Protein AF-A0A0F9HTQ7-F1 (afdb_monomer)

Nearest PDB structures (foldseek):
  6k4y-assembly1_M  TM=5.770E-01  e=2.209E-01  Tequatrovirus T4
  8tzh-assembly1_A  TM=5.023E-01  e=3.231E-01  Homo sapiens
  1bja-assembly2_B  TM=7.140E-01  e=1.789E+00  Tequatrovirus T4
  7x7q-assembly1_P  TM=5.921E-01  e=1.223E+00  Pseudomonas aeruginosa PAO1
  5dd8-assembly1_B  TM=4.508E-01  e=6.914E-01  Deinococcus radiodurans

Sequence (109 aa):
MVFERKPSDYRLREYFYNSVWNNTEYEIVVRNILNVLFRDGNEFKPFSLDYYAKHCVHNVSRVEKGYIENLHDTGYLDFKNSEYSVNLKFISAIEAYRKKGTKKNGSKK

Foldseek 3Di:
DDDPAFLVVADLPDALPPFPQGPHVLNVLLSLLSQLRCVVVRHQDWDAPVSSCVSDPDHCDPVSVVSVVVCVVVPQWPDDPRTTTGDPVVVVRRVVSVVVVPPPDDDDD

pLDDT: mean 79.17, std 16.02, range [39.81, 96.25]

Organism: NCBI:txid412755

Radius of gyration: 14.56 Å; Cα contacts (8 Å, |Δi|>4): 95; chains: 1; bounding box: 25×30×54 Å

Solvent-accessible surface area (backbone atoms only — not comparable to full-atom values): 6647 Å² total; per-residue (Å²): 136,86,69,98,68,40,43,73,80,54,66,80,87,56,77,58,67,92,43,102,32,46,99,40,73,56,39,56,51,54,44,50,52,40,51,45,31,34,72,57,83,36,36,88,60,69,44,33,71,68,57,50,42,71,62,44,97,56,87,70,45,74,65,57,53,50,52,54,53,47,38,33,79,72,58,31,27,47,77,56,96,80,22,41,27,77,38,70,58,37,52,51,56,63,46,65,41,57,71,59,71,67,76,74,83,86,83,81,131

Secondary structure (DSSP, 8-state):
---SS-GGGS-TTS--TTSTTTTSHHHHHHHHHHHHHHHTTTS---B-HHHHHHHSSS---HHHHHHHHHHHHTTSEEEETTEEEE-HHHHHHHHHHHHHHTSSS----

Structure (mmCIF, N/CA/C/O backbone):
data_AF-A0A0F9HTQ7-F1
#
_entry.id   AF-A0A0F9HTQ7-F1
#
loop_
_atom_site.group_PDB
_atom_site.id
_atom_site.type_symbol
_atom_site.label_atom_id
_atom_site.label_alt_id
_atom_site.label_comp_id
_atom_site.label_asym_id
_atom_site.label_entity_id
_atom_site.label_seq_id
_atom_site.pdbx_PDB_ins_code
_atom_site.Cartn_x
_atom_site.Cartn_y
_atom_site.Cartn_z
_atom_site.occupancy
_atom_site.B_iso_or_equiv
_atom_site.auth_seq_id
_atom_site.auth_comp_id
_atom_site.auth_asym_id
_atom_site.auth_atom_id
_atom_site.pdbx_PDB_model_num
ATOM 1 N N . MET A 1 1 ? 1.622 16.472 -1.254 1.00 51.72 1 MET A N 1
ATOM 2 C CA . MET A 1 1 ? 0.816 16.375 -0.019 1.00 51.72 1 MET A CA 1
ATOM 3 C C . MET A 1 1 ? 1.793 16.151 1.124 1.00 51.72 1 MET A C 1
ATOM 5 O O . MET A 1 1 ? 2.653 15.296 0.973 1.00 51.72 1 MET A O 1
ATOM 9 N N . VAL A 1 2 ? 1.757 16.959 2.187 1.00 54.81 2 VAL A N 1
ATOM 10 C CA . VAL A 1 2 ? 2.645 16.773 3.349 1.00 54.81 2 VAL A CA 1
ATOM 11 C C . VAL A 1 2 ? 1.867 15.968 4.381 1.00 54.81 2 VAL A C 1
ATOM 13 O O . VAL A 1 2 ? 0.850 16.440 4.882 1.00 54.81 2 VAL A O 1
ATOM 16 N N . PHE A 1 3 ? 2.302 14.740 4.650 1.00 62.22 3 PHE A N 1
ATOM 17 C CA . PHE A 1 3 ? 1.725 13.931 5.717 1.00 62.22 3 PHE A CA 1
ATOM 18 C C . PHE A 1 3 ? 2.386 14.327 7.039 1.00 62.22 3 PHE A C 1
ATOM 20 O O . PHE A 1 3 ? 3.608 14.331 7.146 1.00 62.22 3 PHE A O 1
ATOM 27 N N . GLU A 1 4 ? 1.586 14.641 8.057 1.00 64.88 4 GLU A N 1
ATOM 28 C CA . GLU A 1 4 ? 2.092 14.895 9.417 1.00 64.88 4 GLU A CA 1
ATOM 29 C C . GLU A 1 4 ? 2.700 13.620 10.045 1.00 64.88 4 GLU A C 1
ATOM 31 O O . GLU A 1 4 ? 3.471 13.685 11.001 1.00 64.88 4 GLU A O 1
ATOM 36 N N . ARG A 1 5 ? 2.356 12.445 9.498 1.00 70.31 5 ARG A N 1
ATOM 37 C CA . ARG A 1 5 ? 2.763 11.114 9.966 1.00 70.31 5 ARG A CA 1
ATOM 38 C C . ARG A 1 5 ? 3.759 10.448 9.031 1.00 70.31 5 ARG A C 1
ATOM 40 O O . ARG A 1 5 ? 3.742 10.680 7.822 1.00 70.31 5 ARG A O 1
ATOM 47 N N . LYS A 1 6 ? 4.583 9.573 9.608 1.00 77.69 6 LYS A N 1
ATOM 48 C CA . LYS A 1 6 ? 5.599 8.781 8.905 1.00 77.69 6 LYS A CA 1
ATOM 49 C C . LYS A 1 6 ? 5.268 7.284 8.950 1.00 77.69 6 LYS A C 1
ATOM 51 O O . LYS A 1 6 ? 4.630 6.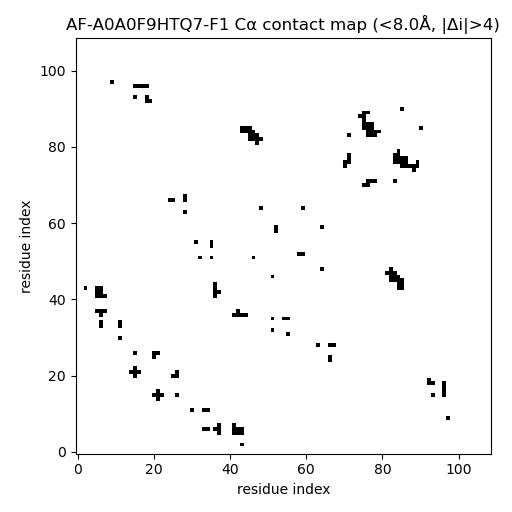845 9.906 1.00 77.69 6 LYS A O 1
ATOM 56 N N . PRO A 1 7 ? 5.731 6.469 7.985 1.00 76.38 7 PRO A N 1
ATOM 57 C CA . PRO A 1 7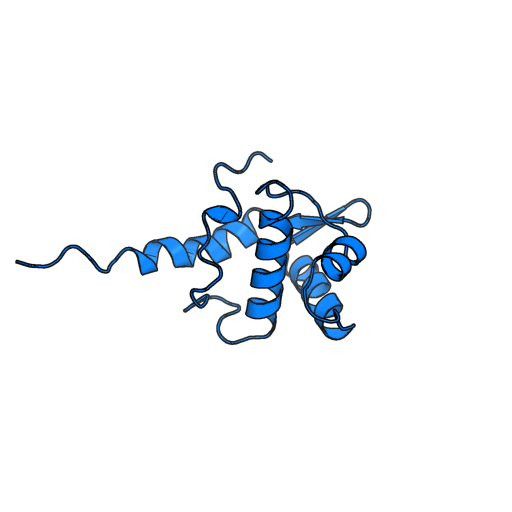 ? 5.590 5.009 8.007 1.00 76.38 7 PRO A CA 1
ATOM 58 C C . PRO A 1 7 ? 5.963 4.333 9.345 1.00 76.38 7 PRO A C 1
ATOM 60 O O . PRO A 1 7 ? 5.336 3.356 9.745 1.00 76.38 7 PRO A O 1
ATOM 63 N N . SER A 1 8 ? 6.931 4.870 10.089 1.00 75.81 8 SER A N 1
ATOM 64 C CA . SER A 1 8 ? 7.363 4.366 11.400 1.00 75.81 8 SER A CA 1
ATOM 65 C C . SER A 1 8 ? 6.333 4.536 12.509 1.00 75.81 8 SER A C 1
ATOM 67 O O . SER A 1 8 ? 6.445 3.888 13.547 1.00 75.81 8 SER A O 1
ATOM 69 N N . ASP A 1 9 ? 5.356 5.428 12.331 1.00 70.06 9 ASP A N 1
ATOM 70 C CA . ASP A 1 9 ? 4.286 5.642 13.308 1.00 70.06 9 ASP A CA 1
ATOM 71 C C . ASP A 1 9 ? 3.323 4.442 13.375 1.00 70.06 9 ASP A C 1
ATOM 73 O O . ASP A 1 9 ? 2.491 4.358 14.285 1.00 70.06 9 ASP A O 1
ATOM 77 N N . TYR A 1 10 ? 3.436 3.499 12.431 1.00 72.25 10 TYR A N 1
ATOM 78 C CA . TYR A 1 10 ? 2.587 2.321 12.315 1.00 72.25 10 TYR A CA 1
ATOM 79 C C . TYR A 1 10 ? 3.320 1.073 12.825 1.00 72.25 10 TYR A C 1
ATOM 81 O O . TYR A 1 10 ? 4.406 0.718 12.369 1.00 72.25 10 TYR A O 1
ATOM 89 N N . ARG A 1 11 ? 2.714 0.365 13.788 1.00 66.50 11 ARG A N 1
ATOM 90 C CA . ARG A 1 11 ? 3.265 -0.883 14.338 1.00 66.50 11 ARG A CA 1
ATOM 91 C C . ARG A 1 11 ? 3.011 -2.049 13.381 1.00 66.50 11 ARG A C 1
ATOM 93 O O . ARG A 1 11 ? 2.019 -2.753 13.503 1.00 66.50 11 ARG A O 1
ATOM 100 N N . LEU A 1 12 ? 3.951 -2.295 12.471 1.00 64.75 12 LEU A N 1
ATOM 101 C CA . LEU A 1 12 ? 3.836 -3.305 11.402 1.00 64.75 12 LEU A CA 1
ATOM 102 C C . LEU A 1 12 ? 3.758 -4.765 11.893 1.00 64.75 12 LEU A C 1
ATOM 104 O O . LEU A 1 12 ? 3.404 -5.655 11.124 1.00 64.75 12 LEU A O 1
ATOM 108 N N . ARG A 1 13 ? 4.081 -5.017 13.171 1.00 58.44 13 ARG A N 1
ATOM 109 C CA . ARG A 1 13 ? 3.966 -6.338 13.820 1.00 58.44 13 ARG A CA 1
ATOM 110 C C . ARG A 1 13 ? 2.600 -6.591 14.466 1.00 58.44 13 ARG A C 1
ATOM 112 O O . ARG A 1 13 ? 2.299 -7.733 14.796 1.00 58.44 13 ARG A O 1
ATOM 119 N N . GLU A 1 14 ? 1.780 -5.560 14.660 1.00 61.31 14 GLU A N 1
ATOM 120 C CA . GLU A 1 14 ? 0.414 -5.711 15.172 1.00 61.31 14 GLU A CA 1
ATOM 121 C C . GLU A 1 14 ? -0.535 -5.950 13.988 1.00 61.31 14 GLU A C 1
ATOM 123 O O . GLU A 1 14 ? -0.417 -5.287 12.957 1.00 61.31 14 GLU A O 1
ATOM 128 N N . TYR A 1 15 ? -1.427 -6.947 14.073 1.00 58.94 15 TYR A N 1
ATOM 129 C CA . TYR A 1 15 ? -2.453 -7.193 13.042 1.00 58.94 15 TYR A CA 1
ATOM 130 C C . TYR A 1 15 ? -3.287 -5.933 12.808 1.00 58.94 15 TYR A C 1
ATOM 132 O O . TYR A 1 15 ? -3.595 -5.210 13.761 1.00 58.94 15 TYR A O 1
ATOM 140 N N . PHE A 1 16 ? -3.689 -5.688 11.560 1.00 63.19 16 PHE A N 1
ATOM 141 C CA . PHE A 1 16 ? -4.664 -4.661 11.198 1.00 63.19 16 PHE A CA 1
ATOM 142 C C . PHE A 1 16 ? -6.077 -5.092 11.627 1.00 63.19 16 PHE A C 1
ATOM 144 O O . PHE A 1 16 ? -7.011 -5.122 10.822 1.00 63.19 16 PHE A O 1
ATOM 151 N N . TYR A 1 17 ? -6.240 -5.430 12.910 1.00 55.66 17 TYR A N 1
ATOM 152 C CA . TYR A 1 17 ? -7.491 -5.883 13.505 1.00 55.66 17 TYR A CA 1
ATOM 153 C C . TYR A 1 17 ? -8.622 -4.887 13.214 1.00 55.66 17 TYR A C 1
ATOM 155 O O . TYR A 1 17 ? -8.517 -3.699 13.526 1.00 55.66 17 TYR A O 1
ATOM 163 N N . ASN A 1 18 ? -9.738 -5.400 12.683 1.00 59.09 18 ASN A N 1
ATOM 164 C CA . ASN A 1 18 ? -10.916 -4.640 12.231 1.00 59.09 18 ASN A CA 1
ATOM 165 C C . ASN A 1 18 ? -10.698 -3.752 10.996 1.00 59.09 18 ASN A C 1
ATOM 167 O O . ASN A 1 18 ? -11.505 -2.851 10.754 1.00 59.09 18 ASN A O 1
ATOM 171 N N . SER A 1 19 ? -9.639 -3.992 10.220 1.00 66.50 19 SER A N 1
ATOM 172 C CA . SER A 1 19 ? -9.493 -3.379 8.906 1.00 66.50 19 SER A CA 1
ATOM 173 C C . SER A 1 19 ? -10.286 -4.054 7.808 1.00 66.50 19 SER A C 1
ATOM 175 O O . SER A 1 19 ? -10.635 -5.225 7.922 1.00 66.50 19 SER A O 1
ATOM 177 N N . VAL A 1 20 ? -10.521 -3.314 6.719 1.00 74.62 20 VAL A N 1
ATOM 178 C CA . VAL A 1 20 ? -11.040 -3.891 5.465 1.00 74.62 20 VAL A CA 1
ATOM 179 C C . VAL A 1 20 ? -10.103 -4.964 4.897 1.00 74.62 20 VAL A C 1
ATOM 181 O O . VAL A 1 20 ? -10.513 -5.749 4.052 1.00 74.62 20 VAL A O 1
ATOM 184 N N . TRP A 1 21 ? -8.861 -5.013 5.385 1.00 79.88 21 TRP A N 1
ATOM 185 C CA . TRP A 1 21 ? -7.827 -5.952 4.973 1.00 79.88 21 TRP A CA 1
ATOM 186 C C . TRP A 1 21 ? -7.515 -7.013 6.038 1.00 79.88 21 TRP A C 1
ATOM 188 O O . TRP A 1 21 ? -6.664 -7.864 5.801 1.00 79.88 21 TRP A O 1
ATOM 198 N N . ASN A 1 22 ? -8.192 -6.992 7.189 1.00 73.81 22 ASN A N 1
ATOM 199 C CA . ASN A 1 22 ? -7.895 -7.856 8.329 1.00 73.81 22 ASN A CA 1
ATOM 200 C C . ASN A 1 22 ? -8.037 -9.334 7.957 1.00 73.81 22 ASN A C 1
ATOM 202 O O . ASN A 1 22 ? -9.104 -9.740 7.495 1.00 73.81 22 ASN A O 1
ATOM 206 N N . ASN A 1 23 ? -7.007 -10.134 8.230 1.00 68.81 23 ASN A N 1
ATOM 207 C CA . ASN A 1 23 ? -6.941 -11.552 7.863 1.00 68.81 23 ASN A CA 1
ATOM 208 C C . ASN A 1 23 ? -7.107 -11.795 6.351 1.00 68.81 23 ASN A C 1
ATOM 210 O O . ASN A 1 23 ? -7.679 -12.804 5.939 1.00 68.81 23 ASN A O 1
ATOM 214 N N . THR A 1 24 ? -6.621 -10.870 5.521 1.00 83.06 24 THR A N 1
ATOM 215 C CA . THR A 1 24 ? -6.605 -11.023 4.060 1.00 83.06 24 THR A CA 1
ATOM 216 C C . THR A 1 24 ? -5.197 -10.840 3.504 1.00 83.06 24 THR A C 1
ATOM 218 O O . THR A 1 24 ? -4.338 -10.223 4.133 1.00 83.06 24 THR A O 1
ATOM 221 N N . GLU A 1 25 ? -4.975 -11.303 2.276 1.00 85.50 25 GLU A N 1
ATOM 222 C CA . GLU A 1 25 ? -3.737 -11.053 1.525 1.00 85.50 25 GLU A CA 1
ATOM 223 C C . GLU A 1 25 ? -3.429 -9.550 1.379 1.00 85.50 25 GLU A C 1
ATOM 225 O O . GLU A 1 25 ? -2.266 -9.144 1.384 1.00 85.50 25 GLU A O 1
ATOM 230 N N . TYR A 1 26 ? -4.454 -8.688 1.358 1.00 87.19 26 TYR A N 1
ATOM 231 C CA . TYR A 1 26 ? -4.251 -7.239 1.339 1.00 87.19 26 TYR A CA 1
ATOM 232 C C . TYR A 1 26 ? -3.556 -6.722 2.599 1.00 87.19 26 TYR A C 1
ATOM 234 O O . TYR A 1 26 ? -2.799 -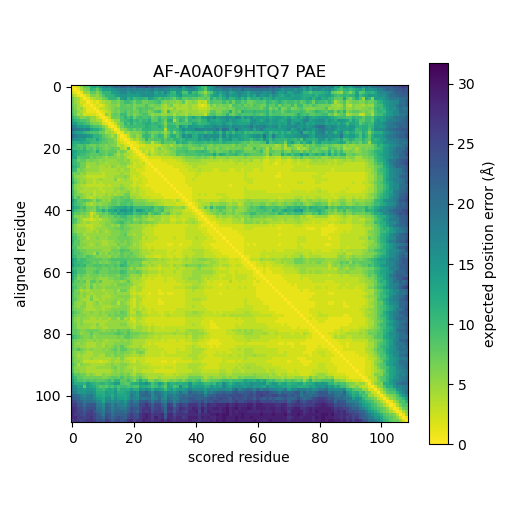5.761 2.512 1.00 87.19 26 TYR A O 1
ATOM 242 N N . GLU A 1 27 ? -3.760 -7.336 3.769 1.00 85.69 27 GLU A N 1
ATOM 243 C CA . GLU A 1 27 ? -3.055 -6.922 4.988 1.00 85.69 27 GLU A CA 1
ATOM 244 C C . GLU A 1 27 ? -1.556 -7.197 4.867 1.00 85.69 27 GLU A C 1
ATOM 246 O O . GLU A 1 27 ? -0.742 -6.360 5.266 1.00 85.69 27 GLU A O 1
ATOM 251 N N . ILE A 1 28 ? -1.185 -8.325 4.257 1.00 87.25 28 ILE A N 1
ATOM 252 C CA . ILE A 1 28 ? 0.211 -8.668 3.973 1.00 87.25 28 ILE A CA 1
ATOM 253 C C . ILE A 1 28 ? 0.803 -7.641 2.999 1.00 87.25 28 ILE A C 1
ATOM 255 O O . ILE A 1 28 ? 1.849 -7.053 3.281 1.00 87.25 28 ILE A O 1
ATOM 259 N N . VAL A 1 29 ? 0.096 -7.343 1.906 1.00 90.75 29 VAL A N 1
ATOM 260 C CA . VAL A 1 29 ? 0.523 -6.366 0.889 1.00 90.75 29 VAL A CA 1
ATOM 261 C C . VAL A 1 29 ? 0.700 -4.971 1.493 1.00 90.75 29 VAL A C 1
ATOM 263 O O . VAL A 1 29 ? 1.741 -4.344 1.304 1.00 90.75 29 VAL A O 1
ATOM 266 N N . VAL A 1 30 ? -0.272 -4.494 2.273 1.00 89.56 30 VAL A N 1
ATOM 267 C CA . VAL A 1 30 ? -0.249 -3.174 2.927 1.00 89.56 30 VAL A CA 1
ATOM 268 C C . VAL A 1 30 ? 0.907 -3.073 3.923 1.00 89.56 30 VAL A C 1
ATOM 270 O O . VAL A 1 30 ? 1.599 -2.053 3.963 1.00 89.56 30 VAL A O 1
ATOM 273 N N . ARG A 1 31 ? 1.182 -4.134 4.692 1.00 87.12 31 ARG A N 1
ATOM 274 C CA . ARG A 1 31 ? 2.361 -4.200 5.573 1.00 87.12 31 ARG A CA 1
ATOM 275 C C . ARG A 1 31 ? 3.659 -4.122 4.790 1.00 87.12 31 ARG A C 1
ATOM 277 O O . ARG A 1 31 ? 4.571 -3.410 5.202 1.00 87.12 31 ARG A O 1
ATOM 28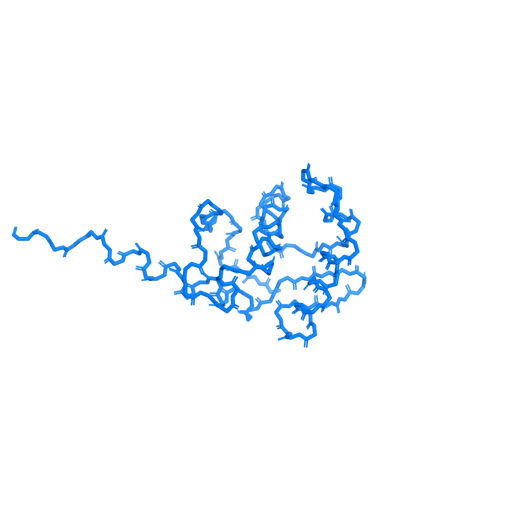4 N N . ASN A 1 32 ? 3.747 -4.838 3.676 1.00 89.12 32 ASN A N 1
ATOM 285 C CA . ASN A 1 32 ? 4.928 -4.821 2.824 1.00 89.12 32 ASN A CA 1
ATOM 286 C C . ASN A 1 32 ? 5.153 -3.430 2.224 1.00 89.12 32 ASN A C 1
ATOM 288 O O . ASN A 1 32 ? 6.275 -2.937 2.279 1.00 89.12 32 ASN A O 1
ATOM 292 N N . ILE A 1 33 ? 4.096 -2.750 1.762 1.00 90.62 33 ILE A N 1
ATOM 293 C CA . ILE A 1 33 ? 4.180 -1.360 1.284 1.00 90.62 33 ILE A CA 1
ATOM 294 C C . ILE A 1 33 ? 4.739 -0.457 2.389 1.00 90.62 33 ILE A C 1
ATOM 296 O O . ILE A 1 33 ? 5.723 0.246 2.174 1.00 90.62 33 ILE A O 1
ATOM 300 N N . LEU A 1 34 ? 4.177 -0.515 3.600 1.00 88.44 34 LEU A N 1
ATOM 301 C CA . LEU A 1 34 ? 4.667 0.294 4.720 1.00 88.44 34 LEU A CA 1
ATOM 302 C C . LEU A 1 34 ? 6.114 -0.043 5.111 1.00 88.44 34 LEU A C 1
ATOM 304 O O . LEU A 1 34 ? 6.878 0.864 5.424 1.00 88.44 34 LEU A O 1
ATOM 308 N N . ASN A 1 35 ? 6.514 -1.318 5.069 1.00 86.88 35 ASN A N 1
ATOM 309 C CA . ASN A 1 35 ? 7.896 -1.741 5.316 1.00 86.88 35 ASN A CA 1
ATOM 310 C C . ASN A 1 35 ? 8.867 -1.158 4.280 1.00 86.88 35 ASN A C 1
ATOM 312 O O . ASN A 1 35 ? 9.954 -0.709 4.645 1.00 86.88 35 ASN A O 1
ATOM 316 N N . VAL A 1 36 ? 8.485 -1.164 3.001 1.00 88.06 36 VAL A N 1
ATOM 317 C CA . VAL A 1 36 ? 9.279 -0.582 1.911 1.00 88.06 36 VAL A CA 1
ATOM 318 C C . VAL A 1 36 ? 9.447 0.925 2.128 1.00 88.06 36 VAL A C 1
ATOM 320 O O . VAL A 1 36 ? 10.571 1.418 2.125 1.00 88.06 36 VAL A O 1
ATOM 323 N N . LEU A 1 37 ? 8.360 1.637 2.437 1.00 85.50 37 LEU A N 1
ATOM 324 C CA . LEU A 1 37 ? 8.383 3.082 2.703 1.00 85.50 37 LEU A CA 1
ATOM 325 C C . LEU A 1 37 ? 9.123 3.448 4.003 1.00 85.50 37 LEU A C 1
ATOM 327 O O . LEU A 1 37 ? 9.754 4.498 4.099 1.00 85.50 37 LEU A O 1
ATOM 331 N N . PHE A 1 38 ? 9.085 2.575 5.013 1.00 81.56 38 PHE A N 1
ATOM 332 C CA . PHE A 1 38 ? 9.869 2.733 6.238 1.00 81.56 38 PHE A CA 1
ATOM 333 C C . PHE A 1 38 ? 11.373 2.640 5.964 1.00 81.56 38 PHE A C 1
ATOM 335 O O . PHE A 1 38 ? 12.142 3.442 6.494 1.00 81.56 38 PHE A O 1
ATOM 342 N N . ARG A 1 39 ? 11.794 1.681 5.127 1.00 77.38 39 ARG A N 1
ATOM 343 C CA . ARG A 1 39 ? 13.198 1.539 4.713 1.00 77.38 39 ARG A CA 1
ATOM 344 C C . ARG A 1 39 ? 13.676 2.752 3.913 1.00 77.38 39 ARG A C 1
ATOM 346 O O . ARG A 1 39 ? 14.826 3.153 4.076 1.00 77.38 39 ARG A O 1
ATOM 353 N N . ASP A 1 40 ? 12.800 3.355 3.112 1.00 76.44 40 ASP A N 1
ATOM 354 C CA . ASP A 1 40 ? 13.126 4.497 2.253 1.00 76.44 40 ASP A CA 1
ATOM 355 C C . ASP A 1 40 ? 12.981 5.855 2.959 1.00 76.44 40 ASP A C 1
ATOM 357 O O . ASP A 1 40 ? 12.133 6.691 2.645 1.00 76.44 40 ASP A O 1
ATOM 361 N N . GLY A 1 41 ? 13.809 6.084 3.977 1.00 73.50 41 GLY A N 1
ATOM 362 C CA . GLY A 1 41 ? 13.858 7.376 4.669 1.00 73.50 41 GLY A CA 1
ATOM 363 C C . GLY A 1 41 ? 12.631 7.682 5.530 1.00 73.50 41 GLY A C 1
ATOM 364 O O . GLY A 1 41 ? 12.545 8.777 6.085 1.00 73.50 41 GLY A O 1
ATOM 365 N N . ASN A 1 42 ? 11.732 6.705 5.703 1.00 81.31 42 ASN A N 1
ATOM 366 C CA . ASN A 1 42 ? 10.566 6.810 6.564 1.00 81.31 42 ASN A CA 1
ATOM 367 C C . ASN A 1 42 ? 9.635 7.963 6.147 1.00 81.31 42 ASN A C 1
ATOM 369 O O . ASN A 1 42 ? 9.212 8.787 6.963 1.00 81.31 42 ASN A O 1
ATOM 373 N N . GLU A 1 43 ? 9.313 8.009 4.856 1.00 81.88 43 GLU A N 1
ATOM 374 C CA . GLU A 1 43 ? 8.430 9.001 4.244 1.00 81.88 43 GLU A CA 1
ATOM 375 C C . GLU A 1 43 ? 7.456 8.326 3.271 1.00 81.88 43 GLU A C 1
ATOM 377 O O . GLU A 1 43 ? 7.744 7.286 2.684 1.00 81.88 43 GLU A O 1
ATOM 382 N N . PHE A 1 44 ? 6.280 8.925 3.082 1.00 84.00 44 PHE A N 1
ATOM 383 C CA . PHE A 1 44 ? 5.275 8.447 2.129 1.00 84.00 44 PHE A CA 1
ATOM 384 C C . PHE A 1 44 ? 5.609 8.887 0.701 1.00 84.00 44 PHE A C 1
ATOM 386 O O . PHE A 1 44 ? 4.929 9.729 0.111 1.00 84.00 44 PHE A O 1
ATOM 393 N N . LYS A 1 45 ? 6.703 8.343 0.169 1.00 87.75 45 LYS A N 1
ATOM 394 C CA . LYS A 1 45 ? 7.162 8.607 -1.195 1.00 87.75 45 LYS A CA 1
ATOM 395 C C . LYS A 1 45 ? 6.470 7.693 -2.210 1.00 87.75 45 LYS A C 1
ATOM 397 O O . LYS A 1 45 ? 6.023 6.603 -1.844 1.00 87.75 45 LYS A O 1
ATOM 402 N N . PRO A 1 46 ? 6.371 8.126 -3.477 1.00 92.25 46 PRO A N 1
ATOM 403 C CA . PRO A 1 46 ? 5.980 7.239 -4.560 1.00 92.25 46 PRO A CA 1
ATOM 4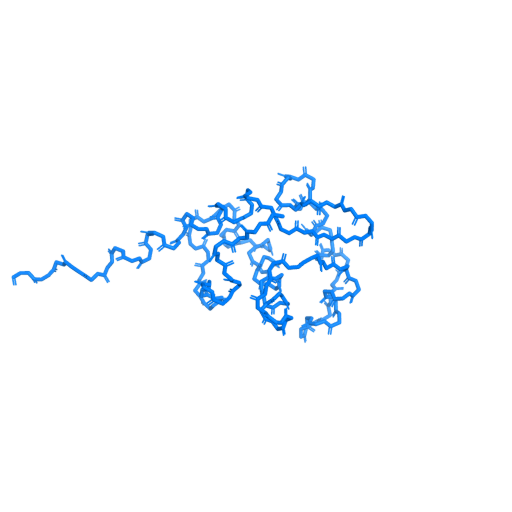04 C C . PRO A 1 46 ? 6.941 6.049 -4.690 1.00 92.25 46 PRO A C 1
ATOM 406 O O . PRO A 1 46 ? 8.127 6.166 -4.383 1.00 92.25 46 PRO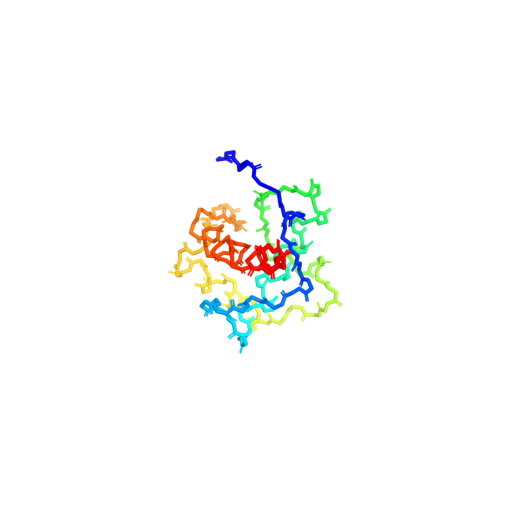 A O 1
ATOM 409 N N . PHE A 1 47 ? 6.432 4.910 -5.151 1.00 92.25 47 PHE A N 1
ATOM 410 C CA . PHE A 1 47 ? 7.216 3.703 -5.394 1.00 92.25 47 PHE A CA 1
ATOM 411 C C . PHE A 1 47 ? 6.751 2.989 -6.667 1.00 92.25 47 PHE A C 1
ATOM 413 O O . PHE A 1 47 ? 5.560 2.938 -6.973 1.00 92.25 47 PHE A O 1
ATOM 420 N N . SER A 1 48 ? 7.681 2.384 -7.403 1.00 93.94 48 SER A N 1
ATOM 421 C CA . SER A 1 48 ? 7.357 1.499 -8.528 1.00 93.94 48 SER A CA 1
ATOM 422 C C . SER A 1 48 ? 7.194 0.044 -8.071 1.00 93.94 48 SER A C 1
ATOM 424 O O . SER A 1 48 ? 7.687 -0.347 -7.008 1.00 93.94 48 SER A O 1
ATOM 426 N N . LEU A 1 49 ? 6.546 -0.798 -8.885 1.00 93.12 49 LEU A N 1
ATOM 427 C CA . LEU A 1 49 ? 6.440 -2.238 -8.595 1.00 93.12 49 LEU A CA 1
ATOM 428 C C . LEU A 1 49 ? 7.805 -2.932 -8.569 1.00 93.12 49 LEU A C 1
ATOM 430 O O . LEU A 1 49 ? 8.005 -3.855 -7.782 1.00 93.12 49 LEU A O 1
ATOM 434 N N . ASP A 1 50 ? 8.748 -2.486 -9.398 1.00 92.19 50 ASP A N 1
ATOM 435 C CA . ASP A 1 50 ? 10.106 -3.032 -9.412 1.00 92.19 50 ASP A CA 1
ATOM 436 C C . ASP A 1 50 ? 10.865 -2.641 -8.143 1.00 92.19 50 ASP A C 1
ATOM 438 O O . ASP A 1 50 ? 11.552 -3.471 -7.542 1.00 92.19 50 ASP A O 1
ATOM 442 N N . TYR A 1 51 ? 10.692 -1.396 -7.684 1.00 90.88 51 TYR A N 1
ATOM 443 C CA . TYR A 1 51 ? 11.246 -0.951 -6.410 1.00 90.88 51 TYR A CA 1
ATOM 444 C C . TYR A 1 51 ? 10.650 -1.748 -5.245 1.00 90.88 51 TYR A C 1
ATOM 446 O O . TYR A 1 51 ? 11.394 -2.253 -4.403 1.00 90.88 51 TYR A O 1
ATOM 454 N N . TYR A 1 52 ? 9.328 -1.917 -5.224 1.00 92.12 52 TYR A N 1
ATOM 455 C CA . TYR A 1 52 ? 8.629 -2.741 -4.242 1.00 92.12 52 TYR A CA 1
ATOM 456 C C . TYR A 1 52 ? 9.165 -4.179 -4.218 1.00 92.12 52 TYR A C 1
ATOM 458 O O . TYR A 1 52 ? 9.547 -4.676 -3.158 1.00 92.12 52 TYR A O 1
ATOM 466 N N . ALA A 1 53 ? 9.278 -4.819 -5.386 1.00 91.19 53 ALA A N 1
ATOM 467 C CA . ALA A 1 53 ? 9.772 -6.187 -5.511 1.00 91.19 53 ALA A CA 1
ATOM 468 C C . ALA A 1 53 ? 11.219 -6.344 -5.035 1.00 91.19 53 ALA A C 1
ATOM 470 O O . ALA A 1 53 ? 11.539 -7.318 -4.360 1.00 91.19 53 ALA A O 1
ATOM 471 N N . LYS A 1 54 ? 12.079 -5.363 -5.324 1.00 90.62 54 LYS A N 1
ATOM 472 C CA . LYS A 1 54 ? 13.478 -5.358 -4.879 1.00 90.62 54 LYS A CA 1
ATOM 473 C C . LYS A 1 54 ? 13.626 -5.251 -3.357 1.00 90.62 54 LYS A C 1
ATOM 475 O O . LYS A 1 54 ? 14.613 -5.739 -2.811 1.00 90.62 54 LYS A O 1
ATOM 480 N N . HIS A 1 55 ? 12.690 -4.587 -2.679 1.00 88.44 55 HIS A N 1
ATOM 481 C CA . HIS A 1 55 ? 12.783 -4.314 -1.240 1.00 88.44 55 HIS A CA 1
ATOM 482 C C . HIS A 1 55 ? 11.943 -5.257 -0.372 1.00 88.44 55 HIS A C 1
ATOM 484 O O . HIS A 1 55 ? 12.106 -5.249 0.854 1.00 88.44 55 HIS A O 1
ATOM 490 N N . CYS A 1 56 ? 11.104 -6.096 -0.982 1.00 87.12 56 CYS A N 1
ATOM 491 C CA . CYS A 1 56 ? 10.493 -7.241 -0.320 1.00 87.12 56 CYS A CA 1
ATOM 492 C C . CYS A 1 56 ? 11.540 -8.325 -0.022 1.00 87.12 56 CYS A C 1
ATOM 494 O O . CYS A 1 56 ? 12.500 -8.517 -0.762 1.00 87.12 56 CYS A O 1
ATOM 496 N N . VAL A 1 57 ? 11.370 -9.032 1.098 1.00 82.88 57 VAL A N 1
ATOM 497 C CA . VAL A 1 57 ? 12.264 -10.141 1.499 1.00 82.88 57 VAL A CA 1
ATOM 498 C C . VAL A 1 57 ? 11.872 -11.478 0.859 1.00 82.88 57 VAL A C 1
ATOM 500 O O . VAL A 1 57 ? 12.585 -12.467 1.003 1.00 82.88 57 VAL A O 1
ATOM 503 N N . HIS A 1 58 ? 10.735 -11.509 0.168 1.00 85.38 58 HIS A N 1
ATOM 504 C CA . HIS A 1 58 ? 10.177 -12.652 -0.545 1.00 85.38 58 HIS A CA 1
ATOM 505 C C . HIS A 1 58 ? 10.040 -12.338 -2.037 1.00 85.38 58 HIS A C 1
ATOM 507 O O . HIS A 1 58 ? 10.103 -11.185 -2.462 1.00 85.38 58 HIS A O 1
ATOM 513 N N . ASN A 1 59 ? 9.832 -13.380 -2.843 1.00 87.88 59 ASN A N 1
ATOM 514 C CA . ASN A 1 59 ? 9.558 -13.207 -4.264 1.00 87.88 59 ASN A CA 1
ATOM 515 C C . ASN A 1 59 ? 8.153 -12.619 -4.464 1.00 87.88 59 ASN A C 1
ATOM 517 O O . ASN A 1 59 ? 7.159 -13.281 -4.159 1.00 87.88 59 ASN A O 1
ATOM 521 N N . VAL A 1 60 ? 8.073 -11.401 -5.001 1.00 89.94 60 VAL A N 1
ATOM 522 C CA . VAL A 1 60 ? 6.794 -10.736 -5.282 1.00 89.94 60 VAL A CA 1
ATOM 523 C C . VAL A 1 60 ? 6.131 -11.394 -6.487 1.00 89.94 60 VAL A C 1
ATOM 525 O O . VAL A 1 60 ? 6.542 -11.219 -7.638 1.00 89.94 60 VAL A O 1
ATOM 528 N N . SER A 1 61 ? 5.086 -12.171 -6.208 1.00 91.19 61 SER A N 1
ATOM 529 C CA . SER A 1 61 ? 4.336 -12.899 -7.227 1.00 91.19 61 SER A CA 1
ATOM 530 C C . SER A 1 61 ? 3.501 -11.961 -8.108 1.00 91.19 61 SER A C 1
ATOM 532 O O . SER A 1 61 ? 3.200 -10.821 -7.750 1.00 91.19 61 SER A O 1
ATOM 534 N N . ARG A 1 62 ? 3.053 -12.463 -9.267 1.00 91.44 62 ARG A N 1
ATOM 535 C CA . ARG A 1 62 ? 2.086 -11.742 -10.114 1.00 91.44 62 ARG A CA 1
ATOM 536 C C . ARG A 1 62 ? 0.775 -11.450 -9.372 1.00 91.44 62 ARG A C 1
ATOM 538 O O . ARG A 1 62 ? 0.171 -10.414 -9.615 1.00 91.44 62 ARG A O 1
ATOM 545 N N . VAL A 1 63 ? 0.364 -12.341 -8.468 1.00 89.56 63 VAL A N 1
ATOM 546 C CA . VAL A 1 63 ? -0.842 -12.165 -7.644 1.00 89.56 63 VAL A CA 1
ATOM 547 C C . VAL A 1 63 ? -0.674 -10.975 -6.700 1.00 89.56 63 VAL A C 1
ATOM 549 O O . VAL A 1 63 ? -1.560 -10.135 -6.612 1.00 89.56 63 VAL A O 1
ATOM 552 N N . GLU A 1 64 ? 0.496 -10.846 -6.072 1.00 91.38 64 GLU A N 1
ATOM 553 C CA . GLU A 1 64 ? 0.805 -9.731 -5.172 1.00 91.38 64 GLU A CA 1
ATOM 554 C C . GLU A 1 64 ? 0.812 -8.381 -5.897 1.00 91.38 64 GLU A C 1
ATOM 556 O O . GLU A 1 64 ? 0.243 -7.407 -5.405 1.00 91.38 64 GLU A O 1
ATOM 561 N N . LYS A 1 65 ? 1.362 -8.340 -7.117 1.00 92.12 65 LYS A N 1
ATOM 562 C CA . LYS A 1 65 ? 1.258 -7.160 -7.991 1.00 92.12 65 LYS A CA 1
ATOM 563 C C . LYS A 1 65 ? -0.204 -6.814 -8.296 1.00 92.12 65 LYS A C 1
ATOM 565 O O . LYS A 1 65 ? -0.576 -5.649 -8.204 1.00 92.12 65 LYS A O 1
ATOM 570 N N . GLY A 1 66 ? -1.037 -7.824 -8.553 1.00 93.62 66 GLY A N 1
ATOM 571 C CA . GLY A 1 66 ? -2.478 -7.650 -8.746 1.00 93.62 66 GLY A CA 1
ATOM 572 C C . GLY A 1 66 ? -3.197 -7.068 -7.523 1.00 93.62 66 GLY A C 1
ATOM 573 O O . GLY A 1 66 ? -4.121 -6.276 -7.682 1.00 93.62 66 GLY A O 1
ATOM 574 N N . TYR A 1 67 ? -2.762 -7.381 -6.297 1.00 93.44 67 TYR A N 1
ATOM 575 C CA . TYR A 1 67 ? -3.309 -6.734 -5.098 1.00 93.44 67 TYR A CA 1
ATOM 576 C C . TYR A 1 67 ? -2.948 -5.248 -5.015 1.00 93.44 67 TYR A C 1
ATOM 578 O O . TYR A 1 67 ? -3.776 -4.451 -4.579 1.00 93.44 67 TYR A O 1
ATOM 586 N N . ILE A 1 68 ? -1.749 -4.854 -5.450 1.00 93.81 68 ILE A N 1
ATOM 587 C CA . ILE A 1 68 ? -1.340 -3.440 -5.498 1.00 93.81 68 ILE A CA 1
ATOM 588 C C . ILE A 1 68 ? -2.154 -2.680 -6.550 1.00 93.81 68 ILE A C 1
ATOM 590 O O . ILE A 1 68 ? -2.664 -1.599 -6.261 1.00 93.81 68 ILE A O 1
ATOM 594 N N . GLU A 1 69 ? -2.332 -3.267 -7.733 1.00 94.19 69 GLU A N 1
ATOM 595 C CA . GLU A 1 69 ? -3.200 -2.722 -8.785 1.00 94.19 69 GLU A CA 1
ATOM 596 C C . GLU A 1 69 ? -4.640 -2.555 -8.273 1.00 94.19 69 GLU A C 1
ATOM 598 O O . GLU A 1 69 ? -5.228 -1.485 -8.397 1.00 94.19 69 GLU A O 1
ATOM 603 N N . ASN A 1 70 ? -5.179 -3.557 -7.572 1.00 93.88 70 ASN A N 1
ATOM 604 C CA . ASN A 1 70 ? -6.517 -3.466 -6.990 1.00 93.88 70 ASN A CA 1
ATOM 605 C C . ASN A 1 70 ? -6.618 -2.376 -5.903 1.00 93.88 70 ASN A C 1
ATOM 607 O O . ASN A 1 70 ? -7.624 -1.672 -5.822 1.00 93.88 70 ASN A O 1
ATOM 611 N N . LEU A 1 71 ? -5.578 -2.174 -5.084 1.00 93.88 71 LEU A N 1
ATOM 612 C CA . LEU A 1 71 ? -5.538 -1.063 -4.123 1.00 93.88 71 LEU A CA 1
ATOM 613 C C . LEU A 1 71 ? -5.599 0.304 -4.819 1.00 93.88 71 LEU A C 1
ATOM 615 O O . LEU A 1 71 ? -6.214 1.229 -4.283 1.00 93.88 71 LEU A O 1
ATOM 619 N N . HIS A 1 72 ? -5.001 0.436 -6.002 1.00 94.69 72 HIS A N 1
ATOM 620 C CA . HIS A 1 72 ? -5.184 1.614 -6.846 1.00 94.69 72 HIS A CA 1
ATOM 621 C C . HIS A 1 72 ? -6.620 1.717 -7.372 1.00 94.69 72 HIS A C 1
ATOM 623 O O . HIS A 1 72 ? -7.266 2.742 -7.165 1.00 94.69 72 HIS A O 1
ATOM 629 N N . ASP A 1 73 ? -7.164 0.649 -7.953 1.00 93.81 73 ASP A N 1
ATOM 630 C CA . ASP A 1 73 ? -8.509 0.658 -8.547 1.00 93.81 73 ASP A CA 1
ATOM 631 C C . ASP A 1 73 ? -9.611 0.931 -7.510 1.00 93.81 73 ASP A C 1
ATOM 633 O O . ASP A 1 73 ? -10.640 1.543 -7.797 1.00 93.81 73 ASP A O 1
ATOM 637 N N . THR A 1 74 ? -9.379 0.528 -6.261 1.00 91.81 74 THR A N 1
ATOM 638 C CA . THR A 1 74 ? -10.258 0.805 -5.116 1.00 91.81 74 THR A CA 1
ATOM 639 C C . THR A 1 74 ? -9.976 2.158 -4.450 1.00 91.81 74 THR A C 1
ATOM 641 O O . THR A 1 74 ? -10.648 2.527 -3.479 1.00 91.81 74 THR A O 1
ATOM 644 N N . GLY A 1 75 ? -9.026 2.937 -4.973 1.00 92.88 75 GLY A N 1
ATOM 645 C CA . GLY A 1 75 ? -8.737 4.321 -4.599 1.00 92.88 75 GLY A CA 1
ATOM 646 C C . GLY A 1 75 ? -7.907 4.493 -3.328 1.00 92.88 75 GLY A C 1
ATOM 647 O O . GLY A 1 75 ? -7.931 5.569 -2.731 1.00 92.88 75 GLY A O 1
ATOM 648 N N . TYR A 1 76 ? -7.220 3.451 -2.861 1.00 92.56 76 TYR A N 1
ATOM 649 C CA . TYR A 1 76 ? -6.282 3.542 -1.737 1.00 92.56 76 TYR A CA 1
ATOM 650 C C . TYR A 1 76 ? -4.873 3.960 -2.182 1.00 92.56 76 TYR A C 1
ATOM 652 O O . TYR A 1 76 ? -4.110 4.499 -1.387 1.00 92.56 76 TYR A O 1
ATOM 660 N N . LEU A 1 77 ? -4.521 3.759 -3.446 1.00 95.69 77 LEU A N 1
ATOM 661 C CA . LEU A 1 77 ? -3.279 4.266 -4.020 1.00 95.69 77 LEU A CA 1
ATOM 662 C C . LEU A 1 77 ? -3.602 5.195 -5.184 1.00 95.69 77 LEU A C 1
ATOM 664 O O . LEU A 1 77 ? -4.528 4.933 -5.946 1.00 95.69 77 LEU A O 1
ATOM 668 N N . ASP A 1 78 ? -2.809 6.248 -5.335 1.00 95.56 78 ASP A N 1
ATOM 669 C CA . ASP A 1 78 ? -2.789 7.048 -6.555 1.00 95.56 78 ASP A CA 1
ATOM 670 C C . ASP A 1 78 ? -1.696 6.490 -7.470 1.00 95.56 78 ASP A C 1
ATOM 672 O O . ASP A 1 78 ? -0.629 6.108 -6.984 1.00 95.56 78 ASP A O 1
ATOM 676 N N . PHE A 1 79 ? -1.935 6.453 -8.780 1.00 96.25 79 PHE A N 1
ATOM 677 C CA . PHE A 1 79 ? -0.948 6.005 -9.760 1.00 96.25 79 PHE A CA 1
ATOM 678 C C . PHE A 1 79 ? -0.617 7.129 -10.740 1.00 96.25 79 PHE A C 1
ATOM 680 O O . PHE A 1 79 ? -1.498 7.683 -11.402 1.00 96.25 79 PHE A O 1
ATOM 687 N N . LYS A 1 80 ? 0.664 7.491 -10.833 1.00 94.94 80 LYS A N 1
ATOM 688 C CA . LYS A 1 80 ? 1.152 8.535 -11.741 1.00 94.94 80 LYS A CA 1
ATOM 689 C C . LYS A 1 80 ? 2.589 8.240 -12.148 1.00 94.94 80 LYS A C 1
ATOM 691 O O . LYS A 1 80 ? 3.397 7.864 -11.314 1.00 94.94 80 LYS A O 1
ATOM 696 N N . ASN A 1 81 ? 2.921 8.457 -13.422 1.00 94.00 81 ASN A N 1
ATOM 697 C CA . ASN A 1 81 ? 4.280 8.275 -13.952 1.00 94.00 81 ASN A CA 1
ATOM 698 C C . ASN A 1 81 ? 4.883 6.886 -13.647 1.00 94.00 81 ASN A C 1
ATOM 700 O O . ASN A 1 81 ? 6.066 6.782 -13.344 1.00 94.00 81 ASN A O 1
ATOM 704 N N . SER A 1 82 ? 4.071 5.827 -13.726 1.00 93.50 82 SER A N 1
ATOM 705 C CA . SER A 1 82 ? 4.476 4.446 -13.406 1.00 93.50 82 SER A CA 1
ATOM 706 C C . SER A 1 82 ? 4.821 4.184 -11.933 1.00 93.50 82 SER A C 1
ATOM 708 O O . SER A 1 82 ? 5.417 3.155 -11.607 1.00 93.50 82 SER A O 1
ATOM 710 N N . GLU A 1 83 ? 4.413 5.078 -11.035 1.00 95.12 83 GLU A N 1
ATOM 711 C CA . GLU A 1 83 ? 4.620 4.960 -9.596 1.00 95.12 83 GLU A CA 1
ATOM 712 C C . GLU A 1 83 ? 3.293 5.027 -8.845 1.00 95.12 83 GLU A C 1
ATOM 714 O O . GLU A 1 83 ? 2.370 5.754 -9.219 1.00 95.12 83 GLU A O 1
ATOM 719 N N . TYR A 1 84 ? 3.224 4.269 -7.757 1.00 95.56 84 TYR A N 1
ATOM 720 C CA . TYR A 1 84 ? 2.138 4.296 -6.794 1.00 95.56 84 TYR A CA 1
ATOM 721 C C . TYR A 1 84 ? 2.506 5.216 -5.640 1.00 95.56 84 TYR A C 1
ATOM 723 O O . TYR A 1 84 ? 3.615 5.150 -5.116 1.00 95.56 84 TYR A O 1
ATOM 731 N N . SER A 1 85 ? 1.565 6.030 -5.182 1.00 93.88 85 SER A N 1
ATOM 732 C CA . SER A 1 85 ? 1.699 6.808 -3.954 1.00 93.88 85 SER A CA 1
ATOM 733 C C . SER A 1 85 ? 0.523 6.541 -3.034 1.00 93.88 85 SER A C 1
ATOM 735 O O . SER A 1 85 ? -0.624 6.469 -3.477 1.00 93.88 85 SER A O 1
ATOM 737 N N . VAL A 1 86 ? 0.795 6.410 -1.737 1.00 91.62 86 VAL A N 1
ATOM 738 C CA . VAL A 1 86 ? -0.286 6.316 -0.756 1.00 91.62 86 VAL A CA 1
ATOM 739 C C . VAL A 1 86 ? -1.031 7.644 -0.673 1.00 91.62 86 VAL A C 1
ATOM 741 O O . VAL A 1 86 ? -0.426 8.716 -0.735 1.00 91.62 86 VAL A O 1
ATOM 744 N N . ASN A 1 87 ? -2.346 7.574 -0.499 1.00 91.31 87 ASN A N 1
ATOM 745 C CA . ASN A 1 87 ? -3.199 8.749 -0.383 1.00 91.31 87 ASN A CA 1
ATOM 746 C C . ASN A 1 87 ? -3.911 8.797 0.978 1.00 91.31 87 ASN A C 1
ATOM 748 O O . ASN A 1 87 ? -3.767 7.911 1.826 1.00 91.31 87 ASN A O 1
ATOM 752 N N . LEU A 1 88 ? -4.714 9.841 1.205 1.00 88.56 88 LEU A N 1
ATOM 753 C CA . LEU A 1 88 ? -5.427 10.023 2.474 1.00 88.56 88 LEU A CA 1
ATOM 754 C C . LEU A 1 88 ? -6.390 8.879 2.801 1.00 88.56 88 LEU A C 1
ATOM 756 O O . LEU A 1 88 ? -6.611 8.615 3.981 1.00 88.56 88 LEU A O 1
ATOM 760 N N . LYS A 1 89 ? -6.955 8.189 1.803 1.00 89.75 89 LYS A N 1
ATOM 761 C CA . LYS A 1 89 ? -7.863 7.058 2.033 1.00 89.75 89 LYS A CA 1
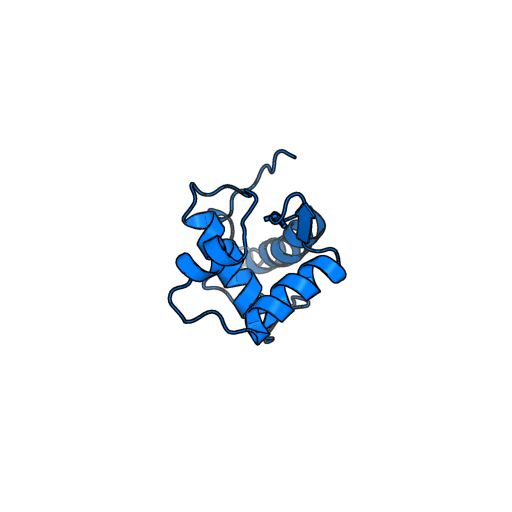ATOM 762 C C . LYS A 1 89 ? -7.113 5.880 2.647 1.00 89.75 89 LYS A C 1
ATOM 764 O O . LYS A 1 89 ? -7.600 5.284 3.607 1.00 89.75 89 LYS A O 1
ATOM 769 N N . PHE A 1 90 ? -5.914 5.586 2.146 1.00 89.88 90 PHE A N 1
ATOM 770 C CA . PHE A 1 90 ? -5.025 4.572 2.718 1.00 89.88 90 PHE A CA 1
ATOM 771 C C . PHE A 1 90 ? -4.620 4.919 4.140 1.00 89.88 90 PHE A C 1
ATOM 773 O O . PHE A 1 90 ? -4.799 4.099 5.038 1.00 89.88 90 PHE A O 1
ATOM 780 N N . ILE A 1 91 ? -4.153 6.152 4.357 1.00 86.00 91 ILE A N 1
ATOM 781 C CA . ILE A 1 91 ? -3.770 6.629 5.689 1.00 86.00 91 ILE A CA 1
ATOM 782 C C . ILE A 1 91 ? -4.952 6.548 6.658 1.00 86.00 91 ILE A C 1
ATOM 784 O O . ILE A 1 91 ? -4.817 6.004 7.749 1.00 86.00 91 ILE A O 1
ATOM 788 N N . SER A 1 92 ? -6.133 7.006 6.245 1.00 84.38 92 SER A N 1
ATOM 789 C CA . SER A 1 92 ? -7.343 6.968 7.073 1.00 84.38 92 SER A CA 1
ATOM 790 C C . SER A 1 92 ? -7.749 5.541 7.430 1.00 84.38 92 SER A C 1
ATOM 792 O O 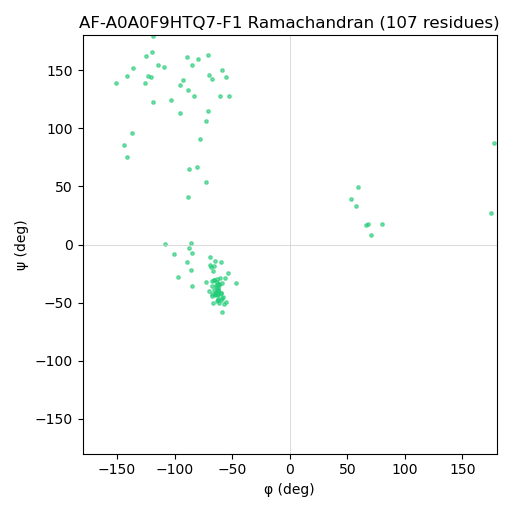. SER A 1 92 ? -8.156 5.293 8.567 1.00 84.38 92 SER A O 1
ATOM 794 N N . ALA A 1 93 ? -7.615 4.599 6.486 1.00 83.94 93 ALA A N 1
ATOM 795 C CA . ALA A 1 93 ? -7.852 3.189 6.755 1.00 83.94 93 ALA A CA 1
ATOM 796 C C . ALA A 1 93 ? -6.917 2.721 7.870 1.00 83.94 93 ALA A C 1
ATOM 798 O O . ALA A 1 93 ? -7.403 2.350 8.932 1.00 83.94 93 ALA A O 1
ATOM 799 N N . ILE A 1 94 ? -5.597 2.846 7.703 1.00 80.56 94 ILE A N 1
ATOM 800 C CA . ILE A 1 94 ? -4.630 2.358 8.700 1.00 80.56 94 ILE A CA 1
ATOM 801 C C . ILE A 1 94 ? -4.696 3.112 10.048 1.00 80.56 94 ILE A C 1
ATOM 803 O O . ILE A 1 94 ? -4.463 2.523 11.106 1.00 80.56 94 ILE A O 1
ATOM 807 N N . GLU A 1 95 ? -5.058 4.399 10.054 1.00 75.19 95 GLU A N 1
ATOM 808 C CA . GLU A 1 95 ? -5.189 5.216 11.268 1.00 75.19 95 GLU A CA 1
ATOM 809 C C . GLU A 1 95 ? -6.411 4.872 12.121 1.00 75.19 95 GLU A C 1
ATOM 811 O O . GLU A 1 95 ? -6.339 4.967 13.355 1.00 75.19 95 GLU A O 1
ATOM 816 N N . ALA A 1 96 ? -7.515 4.437 11.502 1.00 64.44 96 ALA A N 1
ATOM 817 C CA . ALA A 1 96 ? -8.698 3.973 12.225 1.00 64.44 96 ALA A CA 1
ATOM 818 C C . ALA A 1 96 ? -8.351 2.869 13.247 1.00 64.44 96 ALA A C 1
ATOM 820 O O . ALA A 1 96 ? -9.031 2.728 14.270 1.00 64.44 96 ALA A O 1
ATOM 821 N N . TYR A 1 97 ? -7.250 2.142 13.028 1.00 63.59 97 TYR A N 1
ATOM 822 C CA . TYR A 1 97 ? -6.775 1.073 13.907 1.00 63.59 97 TYR A CA 1
ATOM 823 C C . TYR A 1 97 ? -5.910 1.586 15.067 1.00 63.59 97 TYR A C 1
ATOM 825 O O . TYR A 1 97 ? -6.061 1.112 16.197 1.00 63.59 97 TYR A O 1
ATOM 833 N N . ARG A 1 98 ? -5.093 2.632 14.858 1.00 59.28 98 ARG A N 1
ATOM 834 C CA . ARG A 1 98 ? -4.250 3.222 15.919 1.00 59.28 98 ARG A CA 1
ATOM 835 C C . ARG A 1 98 ? -5.080 3.737 17.100 1.00 59.28 98 ARG A C 1
ATOM 837 O O . ARG A 1 98 ? -4.709 3.520 18.252 1.00 59.28 98 ARG A O 1
ATOM 844 N N . LYS A 1 99 ? -6.219 4.394 16.838 1.00 51.44 99 LYS A N 1
ATOM 845 C CA . LYS A 1 99 ? -7.073 4.995 17.888 1.00 51.44 99 LYS A CA 1
ATOM 846 C C . LYS A 1 99 ? -7.794 3.975 18.782 1.00 51.44 99 LYS A C 1
ATOM 848 O O . LYS A 1 99 ? -8.259 4.352 19.857 1.00 51.44 99 LYS A O 1
ATOM 853 N N . LYS A 1 100 ? -7.909 2.704 18.375 1.00 49.31 100 LYS A N 1
ATOM 854 C CA . LYS A 1 100 ? -8.540 1.652 19.198 1.00 49.31 100 LYS A CA 1
ATOM 855 C C . LYS A 1 100 ? -7.530 0.812 19.984 1.00 49.31 100 LYS A C 1
ATOM 857 O O . LYS A 1 100 ? -7.868 0.377 21.083 1.00 49.31 100 LYS A O 1
ATOM 862 N N . GLY A 1 101 ? -6.296 0.660 19.495 1.00 45.25 101 GLY A N 1
ATOM 863 C CA . GLY A 1 101 ? -5.206 -0.003 20.229 1.00 45.25 101 GLY A CA 1
ATOM 864 C C . GLY A 1 101 ? -4.747 0.752 21.486 1.00 45.25 101 GLY A C 1
ATOM 865 O O . GLY A 1 101 ? -4.245 0.144 22.425 1.00 45.25 101 GLY A O 1
ATOM 866 N N . THR A 1 102 ? -4.986 2.066 21.559 1.00 45.69 102 THR A N 1
ATOM 867 C CA . THR A 1 102 ? -4.640 2.908 22.719 1.00 45.69 102 THR A CA 1
ATOM 868 C C . THR A 1 102 ? -5.717 2.975 23.809 1.00 45.69 102 THR A C 1
ATOM 870 O O . THR A 1 102 ? -5.463 3.537 24.870 1.00 45.69 102 THR A O 1
ATOM 873 N N . LYS A 1 103 ? -6.892 2.345 23.638 1.00 44.03 103 LYS A N 1
ATOM 874 C CA . LYS A 1 103 ? -7.912 2.221 24.706 1.00 44.03 103 LYS A CA 1
ATOM 875 C C . LYS A 1 103 ? -7.719 0.976 25.586 1.00 44.03 103 LYS A C 1
ATOM 877 O O . LYS A 1 103 ? -8.681 0.315 25.964 1.00 44.03 103 LYS A O 1
ATOM 882 N N . LYS A 1 104 ? -6.476 0.653 25.941 1.00 47.19 104 LYS A N 1
ATOM 883 C CA . LYS A 1 104 ? -6.145 -0.272 27.036 1.00 47.19 104 LYS A CA 1
ATOM 884 C C . LYS A 1 104 ? -4.920 0.254 27.780 1.00 47.19 104 LYS A C 1
ATOM 886 O O . LYS A 1 104 ? -3.822 -0.223 27.547 1.00 47.19 104 LYS A O 1
ATOM 891 N N . ASN A 1 105 ? -5.117 1.290 28.595 1.00 44.12 105 ASN A N 1
ATOM 892 C CA . ASN A 1 105 ? -4.386 1.566 29.843 1.00 44.12 105 ASN A CA 1
ATOM 893 C C . ASN A 1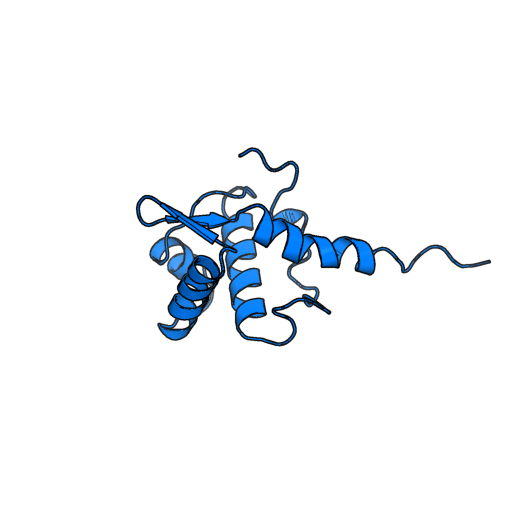 105 ? -4.900 2.890 30.422 1.00 44.12 105 ASN A C 1
ATOM 895 O O . ASN A 1 105 ? -4.397 3.963 30.113 1.00 44.12 105 ASN A O 1
ATOM 899 N N . GLY A 1 106 ? -5.966 2.803 31.217 1.00 41.44 106 GLY A N 1
ATOM 900 C CA . GLY A 1 106 ? -6.586 3.961 31.866 1.00 41.44 106 GLY A CA 1
ATOM 901 C C . GLY A 1 106 ? -7.866 3.635 32.636 1.00 41.44 106 GLY A C 1
ATOM 902 O O . GLY A 1 106 ? -8.758 4.465 32.736 1.00 41.44 106 GLY A O 1
ATOM 903 N N . SER A 1 107 ? -8.015 2.406 33.129 1.00 45.81 107 SER A N 1
ATOM 904 C CA . SER A 1 107 ? -8.947 2.106 34.220 1.00 45.81 107 SER A CA 1
ATOM 905 C C . SER A 1 107 ? -8.331 1.042 35.110 1.00 45.81 107 SER A C 1
ATOM 907 O O . SER A 1 107 ? -8.540 -0.153 34.927 1.00 45.81 107 SER A O 1
ATOM 909 N N . LYS A 1 108 ? -7.527 1.511 36.057 1.00 41.38 108 LYS A N 1
ATOM 910 C CA . LYS A 1 108 ? -7.448 0.974 37.416 1.00 41.38 108 LYS A CA 1
ATOM 911 C C . LYS A 1 108 ? -7.394 2.225 38.301 1.00 41.38 108 LYS A C 1
ATOM 913 O O . LYS A 1 108 ? -6.482 3.018 38.113 1.00 41.38 108 LYS A O 1
ATOM 918 N N . LYS A 1 109 ? -8.555 2.632 38.811 1.00 39.81 109 LYS A N 1
ATOM 919 C CA . LYS A 1 109 ? -9.141 2.269 40.113 1.00 39.81 109 LYS A CA 1
ATOM 920 C C . LYS A 1 109 ? -8.521 3.114 41.214 1.00 39.81 109 LYS A C 1
ATOM 922 O O . LYS A 1 109 ? -7.285 3.034 41.348 1.00 39.81 109 LYS A O 1
#

Mean predicted aligned error: 7.9 Å